Protein AF-A0A1W1CZ07-F1 (afdb_monomer)

Radius of gyration: 26.78 Å; Cα contacts (8 Å, |Δi|>4): 172; chains: 1; bounding box: 48×96×57 Å

Sequence (151 aa):
MKKNINYLRTTLILTGLLFLGCETGVDVNKSTTNHKEVKQEEAVLSGIVDKPMNQVISNSSGQKLSIKKIYSSSAQPGYYLQVGFFERYKPNSAFEKKLHNSGLKFTILDKNEDFYVLVGAYKSYNEAHSKIHMVNSRLHKKSFVVHLLRP

InterPro domains:
  IPR007730 Sporulation-like domain [PF05036] (76-132)
  IPR007730 Sporulation-like domain [PS51724] (73-148)
  IPR036680 Sporulation-like domain superfamily [SSF110997] (76-138)

Secondary structure (DSSP, 8-state):
---------------------------------------------------------B-TT--B--PEEEE-SSS--EEEEEEEEESSSPPPHHHHHHHHHTT--EEEEEETTEEEEEEEEESSHHHHHHTHHHHHHHHTS--EEEEEE--

Structure (mmCIF, N/CA/C/O backbone):
data_AF-A0A1W1CZ07-F1
#
_entry.id   AF-A0A1W1CZ07-F1
#
loop_
_atom_site.group_PDB
_atom_site.id
_atom_site.type_symbol
_atom_site.label_atom_id
_atom_site.label_alt_id
_atom_site.label_comp_id
_atom_site.label_asym_id
_atom_site.label_entity_id
_atom_site.label_seq_id
_atom_site.pdbx_PDB_ins_code
_atom_site.Cartn_x
_atom_site.Cartn_y
_atom_site.Cartn_z
_atom_site.occupancy
_atom_site.B_iso_or_equiv
_atom_site.auth_seq_id
_atom_site.auth_comp_id
_atom_site.auth_asym_id
_atom_site.auth_atom_id
_atom_site.pdbx_PDB_model_num
ATOM 1 N N . MET A 1 1 ? -18.742 -62.275 26.976 1.00 41.88 1 MET A N 1
ATOM 2 C CA . MET A 1 1 ? -17.780 -61.680 27.940 1.00 41.88 1 MET A CA 1
ATOM 3 C C . MET A 1 1 ? -18.177 -60.221 28.156 1.00 41.88 1 MET A C 1
ATOM 5 O O . MET A 1 1 ? -18.250 -59.491 27.186 1.00 41.88 1 MET A O 1
ATOM 9 N N . LYS A 1 2 ? -18.854 -59.905 29.269 1.00 38.81 2 LYS A N 1
ATOM 10 C CA . LYS A 1 2 ? -18.338 -59.201 30.471 1.00 38.81 2 LYS A CA 1
ATOM 11 C C . LYS A 1 2 ? -17.851 -57.750 30.232 1.00 38.81 2 LYS A C 1
ATOM 13 O O . LYS A 1 2 ? -16.706 -57.539 29.871 1.00 38.81 2 LYS A O 1
ATOM 18 N N . LYS A 1 3 ? -18.781 -56.816 30.505 1.00 46.44 3 LYS A N 1
ATOM 19 C CA . LYS A 1 3 ? -18.701 -55.529 31.244 1.00 46.44 3 LYS A CA 1
ATOM 20 C C . LYS A 1 3 ? -17.386 -54.724 31.225 1.00 46.44 3 LYS A C 1
ATOM 22 O O . LYS A 1 3 ? -16.384 -55.199 31.739 1.00 46.44 3 LYS A O 1
ATOM 27 N N . ASN A 1 4 ? -17.494 -53.423 30.928 1.00 48.56 4 ASN A N 1
ATOM 28 C CA . ASN A 1 4 ? -17.363 -52.404 31.983 1.00 48.56 4 ASN A CA 1
ATOM 29 C C . ASN A 1 4 ? -17.939 -51.040 31.567 1.00 48.56 4 ASN A C 1
ATOM 31 O O . ASN A 1 4 ? -17.473 -50.399 30.633 1.00 48.56 4 ASN A O 1
ATOM 35 N N . ILE A 1 5 ? -18.956 -50.620 32.316 1.00 57.31 5 ILE A N 1
ATOM 36 C CA . ILE A 1 5 ? -19.438 -49.246 32.445 1.00 57.31 5 ILE A CA 1
ATOM 37 C C . ILE A 1 5 ? -18.852 -48.742 33.767 1.00 57.31 5 ILE A C 1
ATOM 39 O O . ILE A 1 5 ? -18.985 -49.452 34.756 1.00 57.31 5 ILE A O 1
ATOM 43 N N . ASN A 1 6 ? -18.273 -47.540 33.785 1.00 49.69 6 ASN A N 1
ATOM 44 C CA . ASN A 1 6 ? -18.097 -46.663 34.956 1.00 49.69 6 ASN A CA 1
ATOM 45 C C . ASN A 1 6 ? -18.067 -45.232 34.376 1.00 49.69 6 ASN A C 1
ATOM 47 O O . ASN A 1 6 ? -17.191 -44.935 33.572 1.00 49.69 6 ASN A O 1
ATOM 51 N N . TYR A 1 7 ? -19.101 -44.388 34.483 1.00 43.59 7 TYR A N 1
ATOM 52 C CA . TYR A 1 7 ? -19.552 -43.629 35.663 1.00 43.59 7 TYR A CA 1
ATOM 53 C C . TYR A 1 7 ? -18.416 -43.128 36.553 1.00 43.59 7 TYR A C 1
ATOM 55 O O . TYR A 1 7 ? -17.873 -43.907 37.322 1.00 43.59 7 TYR A O 1
ATOM 63 N N . LEU A 1 8 ? -18.136 -41.824 36.487 1.00 41.28 8 LEU A N 1
ATOM 64 C CA . LEU A 1 8 ? -18.011 -40.881 37.616 1.00 41.28 8 LEU A CA 1
ATOM 65 C C . LEU A 1 8 ? -17.386 -39.596 37.054 1.00 41.28 8 LEU A C 1
ATOM 67 O O . LEU A 1 8 ? -16.271 -39.610 36.559 1.00 41.28 8 LEU A O 1
ATOM 71 N N . ARG A 1 9 ? -18.180 -38.541 36.879 1.00 38.28 9 ARG A N 1
ATOM 72 C CA . ARG A 1 9 ? -18.470 -37.502 37.882 1.00 38.28 9 ARG A CA 1
ATOM 73 C C . ARG A 1 9 ? -17.373 -36.430 37.949 1.00 38.28 9 ARG A C 1
ATOM 75 O O . ARG A 1 9 ? -16.203 -36.725 38.145 1.00 38.28 9 ARG A O 1
ATOM 82 N N . THR A 1 10 ? -17.881 -35.196 37.983 1.00 43.97 10 THR A N 1
ATOM 83 C CA . THR A 1 10 ? -17.371 -34.039 38.740 1.00 43.97 10 THR A CA 1
ATOM 84 C C . THR A 1 10 ? -16.082 -33.400 38.233 1.00 43.97 10 THR A C 1
ATOM 86 O O . THR A 1 10 ? -15.005 -33.975 38.269 1.00 43.97 10 THR A O 1
ATOM 89 N N . THR A 1 11 ? -16.203 -32.165 37.740 1.00 49.38 11 THR A N 1
ATOM 90 C CA . THR A 1 11 ? -15.771 -30.899 38.394 1.00 49.38 11 THR A CA 1
ATOM 91 C C . THR A 1 11 ? -14.575 -30.353 37.608 1.00 49.38 11 THR A C 1
ATOM 93 O O . THR A 1 11 ? -13.749 -31.128 37.163 1.00 49.38 11 THR A O 1
ATOM 96 N N . LEU A 1 12 ? -14.424 -29.068 37.308 1.00 49.88 12 LEU A N 1
ATOM 97 C CA . LEU A 1 12 ? -14.759 -27.895 38.095 1.00 49.88 12 LEU A CA 1
ATOM 98 C C . LEU A 1 12 ? -14.780 -26.682 37.142 1.00 49.88 12 LEU A C 1
ATOM 100 O O . LEU A 1 12 ? -13.827 -26.453 36.399 1.00 49.88 12 LEU A O 1
ATOM 104 N N . ILE A 1 13 ? -15.857 -25.903 37.178 1.00 52.78 13 ILE A N 1
ATOM 105 C CA . ILE A 1 13 ? -15.872 -24.514 36.713 1.00 52.78 13 ILE A CA 1
ATOM 106 C C . ILE A 1 13 ? -14.991 -23.740 37.700 1.00 52.78 13 ILE A C 1
ATOM 108 O O . ILE A 1 13 ? -15.330 -23.686 38.880 1.00 52.78 13 ILE A O 1
ATOM 112 N N . LEU A 1 14 ? -13.873 -23.170 37.246 1.00 48.88 14 LEU A N 1
ATOM 113 C CA . LEU A 1 14 ? -13.037 -22.292 38.068 1.00 48.88 14 LEU A CA 1
ATOM 114 C C . LEU A 1 14 ? -12.897 -20.921 37.399 1.00 48.88 14 LEU A C 1
ATOM 116 O O . LEU A 1 14 ? -12.064 -20.693 36.529 1.00 48.88 14 LEU A O 1
ATOM 120 N N . THR A 1 15 ? -13.835 -20.060 37.792 1.00 50.56 15 THR A N 1
ATOM 121 C CA . THR A 1 15 ? -13.671 -18.649 38.181 1.00 50.56 15 THR A CA 1
ATOM 122 C C . THR A 1 15 ? -12.346 -17.952 37.872 1.00 50.56 15 THR A C 1
ATOM 124 O O . THR A 1 15 ? -11.282 -18.392 38.299 1.00 50.56 15 THR A O 1
ATOM 127 N N . GLY A 1 16 ? -12.454 -16.745 37.311 1.00 50.88 16 GLY A N 1
ATOM 128 C CA . GLY A 1 16 ? -11.360 -15.777 37.294 1.00 50.88 16 GLY A CA 1
ATOM 129 C C . GLY A 1 16 ? -11.747 -14.434 36.684 1.00 50.88 16 GLY A C 1
ATOM 130 O O . GLY A 1 16 ? -11.142 -14.014 35.705 1.00 50.88 16 GLY A O 1
ATOM 131 N N . LEU A 1 17 ? -12.773 -13.780 37.244 1.00 48.91 17 LEU A N 1
ATOM 132 C CA . LEU A 1 17 ? -13.038 -12.351 37.051 1.00 48.91 17 LEU A CA 1
ATOM 133 C C . LEU A 1 17 ? -11.786 -11.554 37.444 1.00 48.91 17 LEU A C 1
ATOM 135 O O . LEU A 1 17 ? -11.498 -11.398 38.628 1.00 48.91 17 LEU A O 1
ATOM 139 N N . LEU A 1 18 ? -11.055 -11.035 36.461 1.00 49.41 18 LEU A N 1
ATOM 140 C CA . LEU A 1 18 ? -10.038 -10.013 36.687 1.00 49.41 18 LEU A CA 1
ATOM 141 C C . LEU A 1 18 ? -10.685 -8.639 36.497 1.00 49.41 18 LEU A C 1
ATOM 143 O O . LEU A 1 18 ? -10.666 -8.067 35.411 1.00 49.41 18 LEU A O 1
ATOM 147 N N . PHE A 1 19 ? -11.274 -8.134 37.583 1.00 55.28 19 PHE A N 1
ATOM 148 C CA . PHE A 1 19 ? -11.458 -6.702 37.797 1.00 55.28 19 PHE A CA 1
ATOM 149 C C . PHE A 1 19 ? -10.198 -6.151 38.475 1.00 55.28 19 PHE A C 1
ATOM 151 O O . PHE A 1 19 ? -9.977 -6.363 39.662 1.00 55.28 19 PHE A O 1
ATOM 158 N N . LEU A 1 20 ? -9.399 -5.428 37.700 1.00 55.53 20 LEU A N 1
ATOM 159 C CA . LEU A 1 20 ? -8.481 -4.376 38.139 1.00 55.53 20 LEU A CA 1
ATOM 160 C C . LEU A 1 20 ? -8.787 -3.239 37.149 1.00 55.53 20 LEU A C 1
ATOM 162 O O . LEU A 1 20 ? -8.573 -3.398 35.954 1.00 55.53 20 LEU A O 1
ATOM 166 N N 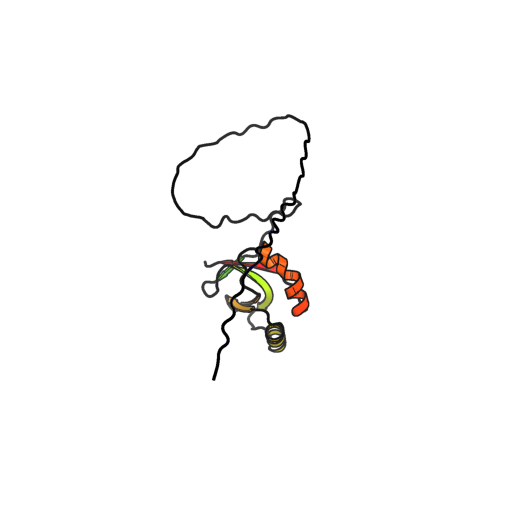. GLY A 1 21 ? -9.513 -2.181 37.502 1.00 43.12 21 GLY A N 1
ATOM 167 C CA . GLY A 1 21 ? -9.150 -1.247 38.557 1.00 43.12 21 GLY A CA 1
ATOM 168 C C . GLY A 1 21 ? -8.158 -0.229 37.989 1.00 43.12 21 GLY A C 1
ATOM 169 O O . GLY A 1 21 ? -6.982 -0.291 38.312 1.00 43.12 21 GLY A O 1
ATOM 170 N N . CYS A 1 22 ? -8.608 0.669 37.102 1.00 51.28 22 CYS A N 1
ATOM 171 C CA . CYS A 1 22 ? -7.891 1.915 36.816 1.00 51.28 22 CYS A CA 1
ATOM 172 C C . CYS A 1 22 ? -8.636 3.049 37.515 1.00 51.28 22 CYS A C 1
ATOM 174 O O . CYS A 1 22 ? -9.502 3.714 36.952 1.00 51.28 22 CYS A O 1
ATOM 176 N N . GLU A 1 23 ? -8.303 3.207 38.786 1.00 56.97 23 GLU A N 1
ATOM 177 C CA . GLU A 1 23 ? -8.495 4.425 39.548 1.00 56.97 23 GLU A CA 1
ATOM 178 C C . GLU A 1 23 ? -7.466 5.462 39.083 1.00 56.97 23 GLU A C 1
ATOM 180 O O . GLU A 1 23 ? -6.270 5.329 39.316 1.00 56.97 23 GLU A O 1
ATOM 185 N N . THR A 1 24 ? -7.919 6.510 38.403 1.00 59.56 24 THR A N 1
ATOM 186 C CA . THR A 1 24 ? -7.181 7.777 38.370 1.00 59.56 24 THR A CA 1
ATOM 187 C C . THR A 1 24 ? -8.188 8.898 38.541 1.00 59.56 24 THR A C 1
ATOM 189 O O . THR A 1 24 ? -8.706 9.453 37.572 1.00 59.56 24 THR A O 1
ATOM 192 N N . GLY A 1 25 ? -8.495 9.183 39.806 1.00 39.91 25 GLY A N 1
ATOM 193 C CA . GLY A 1 25 ? -9.027 10.474 40.205 1.00 39.91 25 GLY A CA 1
ATOM 194 C C . GLY A 1 25 ? -7.943 11.528 40.013 1.00 39.91 25 GLY A C 1
ATOM 195 O O . GLY A 1 25 ? -6.816 11.363 40.478 1.00 39.91 25 GLY A O 1
ATOM 196 N N . VAL A 1 26 ? -8.284 12.598 39.307 1.00 42.38 26 VAL A N 1
ATOM 197 C CA . VAL A 1 26 ? -7.511 13.837 39.304 1.00 42.38 26 VAL A CA 1
ATOM 198 C C . VAL A 1 26 ? -8.504 14.960 39.563 1.00 42.38 26 VAL A C 1
ATOM 200 O O . VAL A 1 26 ? -9.175 15.441 38.652 1.00 42.38 26 VAL A O 1
ATOM 203 N N . ASP A 1 27 ? -8.607 15.342 40.833 1.00 41.72 27 ASP A N 1
ATOM 204 C CA . ASP A 1 27 ? -9.080 16.661 41.233 1.00 41.72 27 ASP A CA 1
ATOM 205 C C . ASP A 1 27 ? -7.996 17.682 40.878 1.00 41.72 27 ASP A C 1
ATOM 207 O O . ASP A 1 27 ? -6.882 17.618 41.401 1.00 41.72 27 ASP A O 1
ATOM 211 N N . VAL A 1 28 ? -8.324 18.664 40.035 1.00 43.53 28 VAL A N 1
ATOM 212 C CA . VAL A 1 28 ? -7.625 19.953 40.052 1.00 43.53 28 VAL A CA 1
ATOM 213 C C . VAL A 1 28 ? -8.654 21.073 40.025 1.00 43.53 28 VAL A C 1
ATOM 215 O O . VAL A 1 28 ? -9.356 21.319 39.046 1.00 43.53 28 VAL A O 1
ATOM 218 N N . ASN A 1 29 ? -8.707 21.751 41.163 1.00 35.53 29 ASN A N 1
ATOM 219 C CA . ASN A 1 29 ? -9.392 23.003 41.406 1.00 35.53 29 ASN A CA 1
ATOM 220 C C . ASN A 1 29 ? -9.027 24.099 40.380 1.00 35.53 29 ASN A C 1
ATOM 222 O O . ASN A 1 29 ? -7.857 24.393 40.162 1.00 35.53 29 ASN A O 1
ATOM 226 N N . LYS A 1 30 ? -10.076 24.799 39.924 1.00 36.41 30 LYS A N 1
ATOM 227 C CA . LYS A 1 30 ? -10.206 26.271 39.913 1.00 36.41 30 LYS A CA 1
ATOM 228 C C . LYS A 1 30 ? -9.249 27.081 39.012 1.00 36.41 30 LYS A C 1
ATOM 230 O O . LYS A 1 30 ? -8.146 27.418 39.414 1.00 36.41 30 LYS A O 1
ATOM 235 N N . SER A 1 31 ? -9.784 27.609 37.905 1.00 31.19 31 SER A N 1
ATOM 236 C CA . SER A 1 31 ? -9.825 29.069 37.700 1.00 31.19 31 SER A CA 1
ATOM 237 C C . SER A 1 31 ? -10.829 29.476 36.615 1.00 31.19 31 SER A C 1
ATOM 239 O O . SER A 1 31 ? -10.725 29.117 35.447 1.00 31.19 31 SER A O 1
ATOM 241 N N . THR A 1 32 ? -11.797 30.272 37.051 1.00 35.16 32 THR A N 1
ATOM 242 C CA . THR A 1 32 ? -12.722 31.128 36.309 1.00 35.16 32 THR A CA 1
ATOM 243 C C . THR A 1 32 ? -11.983 32.052 35.333 1.00 35.16 32 THR A C 1
ATOM 245 O O . THR A 1 32 ? -11.067 32.731 35.781 1.00 35.16 32 THR A O 1
ATOM 248 N N . THR A 1 33 ? -12.400 32.167 34.062 1.00 33.50 33 THR A N 1
ATOM 249 C CA . THR A 1 33 ? -12.897 33.428 33.443 1.00 33.50 33 THR A CA 1
ATOM 250 C C . THR A 1 33 ? -13.356 33.225 31.986 1.00 33.50 33 THR A C 1
ATOM 252 O O . THR A 1 33 ? -12.572 32.910 31.104 1.00 33.50 33 THR A O 1
ATOM 255 N N . ASN A 1 34 ? -14.658 33.431 31.773 1.00 37.56 34 ASN A N 1
ATOM 256 C CA . ASN A 1 34 ? -15.333 34.056 30.627 1.00 37.56 34 ASN A CA 1
ATOM 257 C C . ASN A 1 34 ? -14.647 34.051 29.241 1.00 37.56 34 ASN A C 1
ATOM 259 O O . ASN A 1 34 ? -13.816 34.905 28.960 1.00 37.56 34 ASN A O 1
ATOM 263 N N . HIS A 1 35 ? -15.207 33.294 28.293 1.00 31.95 35 HIS A N 1
ATOM 264 C CA . HIS A 1 35 ? -15.870 33.951 27.164 1.00 31.95 35 HIS A CA 1
ATOM 265 C C . HIS A 1 35 ? -17.033 33.113 26.631 1.00 31.95 35 HIS A C 1
ATOM 267 O O . HIS A 1 35 ? -16.966 31.905 26.430 1.00 31.95 35 HIS A O 1
ATOM 273 N N . LYS A 1 36 ? -18.134 33.833 26.494 1.00 35.59 36 LYS A N 1
ATOM 274 C CA . LYS A 1 36 ? -19.470 33.442 26.091 1.00 35.59 36 LYS A CA 1
ATOM 275 C C . LYS A 1 36 ? -19.478 33.218 24.579 1.00 35.59 36 LYS A C 1
ATOM 277 O O . LYS A 1 36 ? -19.152 34.148 23.857 1.00 35.59 36 LYS A O 1
ATOM 282 N N . GLU A 1 37 ? -19.915 32.047 24.132 1.00 35.97 37 GLU A N 1
ATOM 283 C CA . GLU A 1 37 ? -20.910 31.944 23.060 1.00 35.97 37 GLU A CA 1
ATOM 284 C C . GLU A 1 37 ? -21.633 30.595 23.155 1.00 35.97 37 GLU A C 1
ATOM 286 O O . GLU A 1 37 ? -21.181 29.541 22.720 1.00 35.97 37 GLU A O 1
ATOM 291 N N . VAL A 1 38 ? -22.778 30.668 23.827 1.00 36.22 38 VAL A N 1
ATOM 292 C CA . VAL A 1 38 ? -23.860 29.692 23.791 1.00 36.22 38 VAL A CA 1
ATOM 293 C C . VAL A 1 38 ? -24.577 29.862 22.457 1.00 36.22 38 VAL A C 1
ATOM 295 O O . VAL A 1 38 ? -25.068 30.959 22.209 1.00 36.22 38 VAL A O 1
ATOM 298 N N . LYS A 1 39 ? -24.721 28.783 21.681 1.00 34.50 39 LYS A N 1
ATOM 299 C CA . LYS A 1 39 ? -26.009 28.373 21.093 1.00 34.50 39 LYS A CA 1
ATOM 300 C C . LYS A 1 39 ? -26.047 26.850 20.940 1.00 34.50 39 LYS A C 1
ATOM 302 O O . LYS A 1 39 ? -25.524 26.283 19.986 1.00 34.50 39 LYS A O 1
ATOM 307 N N . GLN A 1 40 ? -26.658 26.212 21.936 1.00 42.06 40 GLN A N 1
ATOM 308 C CA . GLN A 1 40 ? -27.384 24.957 21.773 1.00 42.06 40 GLN A CA 1
ATOM 309 C C . GLN A 1 40 ? -28.685 25.244 21.011 1.00 42.06 40 GLN A C 1
ATOM 311 O O . GLN A 1 40 ? -29.350 26.222 21.331 1.00 42.06 40 GLN A O 1
ATOM 316 N N . GLU A 1 41 ? -29.047 24.361 20.088 1.00 37.88 41 GLU A N 1
ATOM 317 C CA . GLU A 1 41 ? -30.424 23.976 19.729 1.00 37.88 41 GLU A CA 1
ATOM 318 C C . GLU A 1 41 ? -30.297 22.500 19.305 1.00 37.88 41 GLU A C 1
ATOM 320 O O . GLU A 1 41 ? -29.611 22.188 18.336 1.00 37.88 41 GLU A O 1
ATOM 325 N N . GLU A 1 42 ? -30.463 21.566 20.240 1.00 34.69 42 GLU A N 1
ATOM 326 C CA . GLU A 1 42 ? -31.697 20.869 20.644 1.00 34.69 42 GLU A CA 1
ATOM 327 C C . GLU A 1 42 ? -32.060 19.653 19.776 1.00 34.69 42 GLU A C 1
ATOM 329 O O . GLU A 1 42 ? -31.822 19.585 18.575 1.00 34.69 42 GLU A O 1
ATOM 334 N N . ALA A 1 43 ? -32.544 18.627 20.474 1.00 46.62 43 ALA A N 1
ATOM 335 C CA . ALA A 1 43 ? -32.597 17.240 20.051 1.00 46.62 43 ALA A CA 1
ATOM 336 C C . ALA A 1 43 ? -33.803 16.924 19.157 1.00 46.62 43 ALA A C 1
ATOM 338 O O . ALA A 1 43 ? -34.937 17.252 19.496 1.00 46.62 43 ALA A O 1
ATOM 339 N N . VAL A 1 44 ? -33.570 16.147 18.094 1.00 30.50 44 VAL A N 1
ATOM 340 C CA . VAL A 1 44 ? -34.613 15.352 17.431 1.00 30.50 44 VAL A CA 1
ATOM 341 C C . VAL A 1 44 ? -34.103 13.924 17.241 1.00 30.50 44 VAL A C 1
ATOM 343 O O . VAL A 1 44 ? -33.036 13.684 16.677 1.00 30.50 44 VAL A O 1
ATOM 346 N N . LEU A 1 45 ? -34.879 12.984 17.779 1.00 35.06 45 LEU A N 1
ATOM 347 C CA . LEU A 1 45 ? -34.716 11.540 17.679 1.00 35.06 45 LEU A CA 1
ATOM 348 C C . LEU A 1 45 ? -34.802 11.021 16.231 1.00 35.06 45 LEU A C 1
ATOM 350 O O . LEU A 1 45 ? -35.595 11.504 15.432 1.00 35.06 45 LEU A O 1
ATOM 354 N N . SER A 1 46 ? -34.123 9.888 16.018 1.00 34.56 46 SER A N 1
ATOM 355 C CA . SER A 1 46 ? -34.378 8.864 14.991 1.00 34.56 46 SER A CA 1
ATOM 356 C C . SER A 1 46 ? -33.901 9.147 13.561 1.00 34.56 46 SER A C 1
ATOM 358 O O . SER A 1 46 ? -34.536 9.845 12.778 1.00 34.56 46 SER A O 1
ATOM 360 N N . GLY A 1 47 ? -32.826 8.452 13.181 1.00 28.59 47 GLY A N 1
ATOM 361 C CA . GLY A 1 47 ? -32.426 8.259 11.792 1.00 28.59 47 GLY A CA 1
ATOM 362 C C . GLY A 1 47 ? -30.991 7.763 11.697 1.00 28.59 47 GLY A C 1
ATOM 363 O O . GLY A 1 47 ? -30.055 8.541 11.836 1.00 28.59 47 GLY A O 1
ATOM 364 N N . ILE A 1 48 ? -30.815 6.462 11.475 1.00 42.44 48 ILE A N 1
ATOM 365 C CA . ILE A 1 48 ? -29.531 5.843 11.135 1.00 42.44 48 ILE A CA 1
ATOM 366 C C . ILE A 1 48 ? -28.940 6.574 9.926 1.00 42.44 48 ILE A C 1
ATOM 368 O O . ILE A 1 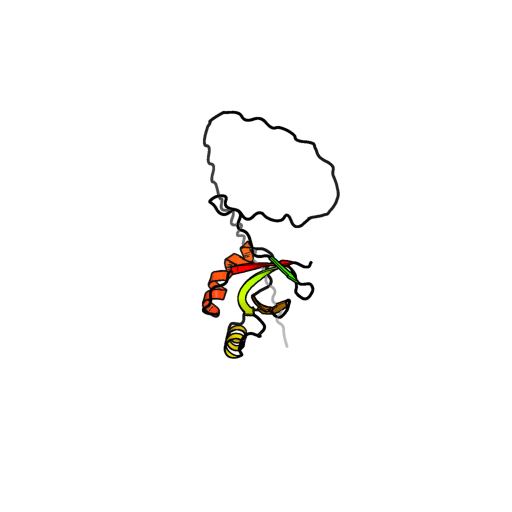48 ? -29.381 6.334 8.809 1.00 42.44 48 ILE A O 1
ATOM 372 N N . VAL A 1 49 ? -27.931 7.419 10.138 1.00 31.70 49 VAL A N 1
ATOM 373 C CA . VAL A 1 49 ? -26.882 7.702 9.151 1.00 31.70 49 VAL A CA 1
ATOM 374 C C . VAL A 1 49 ? -25.603 8.032 9.922 1.00 31.70 49 VAL A C 1
ATOM 376 O O . VAL A 1 49 ? -25.300 9.198 10.176 1.00 31.70 49 VAL A O 1
ATOM 379 N N . ASP A 1 50 ? -24.820 7.007 10.268 1.00 32.25 50 ASP A N 1
ATOM 380 C CA . ASP A 1 50 ? -23.404 7.194 10.598 1.00 32.25 50 ASP A CA 1
ATOM 381 C C . ASP A 1 50 ? -22.687 7.670 9.328 1.00 32.25 50 ASP A C 1
ATOM 383 O O . ASP A 1 50 ? -22.143 6.902 8.532 1.00 32.25 50 ASP A O 1
ATOM 387 N N . LYS A 1 51 ? -22.730 8.981 9.092 1.00 33.59 51 LYS A N 1
ATOM 388 C CA . LYS A 1 51 ? -21.842 9.647 8.145 1.00 33.59 51 LYS A CA 1
ATOM 389 C C . LYS A 1 51 ? -20.429 9.409 8.683 1.00 33.59 51 LYS A C 1
ATOM 391 O O . LYS A 1 51 ? -20.212 9.700 9.860 1.00 33.59 51 LYS A O 1
ATOM 396 N N . PRO A 1 52 ? -19.459 8.904 7.897 1.00 36.97 52 PRO A N 1
ATOM 397 C CA . PRO A 1 52 ? -18.097 8.770 8.388 1.00 36.97 52 PRO A CA 1
ATOM 398 C C . PRO A 1 52 ? -17.603 10.173 8.727 1.00 36.97 52 PRO A C 1
ATOM 400 O O . PRO A 1 52 ? -17.305 10.982 7.845 1.00 36.97 52 PRO A O 1
ATOM 403 N N . MET A 1 53 ? -17.601 10.483 10.022 1.00 37.62 53 MET A N 1
ATOM 404 C CA . MET A 1 53 ? -17.091 11.730 10.552 1.00 37.62 53 MET A CA 1
ATOM 405 C C . MET A 1 53 ? -15.650 11.807 10.065 1.00 37.62 53 MET A C 1
ATOM 407 O O . MET A 1 53 ? -14.839 10.938 10.389 1.00 37.62 53 MET A O 1
ATOM 411 N N . ASN A 1 54 ? -15.355 12.783 9.203 1.00 40.28 54 ASN A N 1
ATOM 412 C CA . ASN A 1 54 ? -13.994 13.086 8.784 1.00 40.28 54 ASN A CA 1
ATOM 413 C C . ASN A 1 54 ? -13.217 13.423 10.059 1.00 40.28 54 ASN A C 1
ATOM 415 O O . ASN A 1 54 ? -13.226 14.573 10.494 1.00 40.28 54 ASN A O 1
ATOM 419 N N . GLN A 1 55 ? -12.610 12.412 10.685 1.00 40.91 55 GLN A N 1
ATOM 420 C CA . GLN A 1 55 ? -11.810 12.579 11.885 1.00 40.91 55 GLN A CA 1
ATOM 421 C C . GLN A 1 55 ? -10.673 13.522 11.514 1.00 40.91 55 GLN A C 1
ATOM 423 O O . GLN A 1 55 ? -9.768 13.180 10.751 1.00 40.91 55 GLN A O 1
ATOM 428 N N . VAL A 1 56 ? -10.769 14.755 12.002 1.00 46.25 56 VAL A N 1
ATOM 429 C CA . VAL A 1 56 ? -9.661 15.695 11.985 1.00 46.25 56 VAL A CA 1
ATOM 430 C C . VAL A 1 56 ? -8.658 15.124 12.970 1.00 46.25 56 VAL A C 1
ATOM 432 O O . VAL A 1 56 ? -8.847 15.209 14.178 1.00 46.25 56 VAL A O 1
ATOM 435 N N . ILE A 1 57 ? -7.633 14.460 12.446 1.00 55.31 57 ILE A N 1
ATOM 436 C CA . ILE A 1 57 ? -6.580 13.890 13.277 1.00 55.31 57 ILE A CA 1
ATOM 437 C C . ILE A 1 57 ? -5.657 15.042 13.649 1.00 55.31 57 ILE A C 1
ATOM 439 O O . ILE A 1 57 ? -4.895 15.533 12.818 1.00 55.31 57 ILE A O 1
ATOM 443 N N . SER A 1 58 ? -5.784 15.537 14.871 1.00 47.47 58 SER A N 1
ATOM 444 C CA . SER A 1 58 ? -4.835 16.471 15.462 1.00 47.47 58 SER A CA 1
ATOM 445 C C . SER A 1 58 ? -3.691 15.682 16.099 1.00 47.47 58 SER A C 1
ATOM 447 O O . SER A 1 58 ? -3.909 14.655 16.741 1.00 47.47 58 SER A O 1
ATOM 449 N N . ASN A 1 59 ? -2.450 16.133 15.909 1.00 54.72 59 ASN A N 1
ATOM 450 C CA . ASN A 1 59 ? -1.347 15.657 16.745 1.00 54.72 59 ASN A CA 1
ATOM 451 C C . ASN A 1 59 ? -1.468 16.250 18.166 1.00 54.72 59 ASN A C 1
ATOM 453 O O . ASN A 1 59 ? -2.278 17.147 18.407 1.00 54.72 59 ASN A O 1
ATOM 457 N N . SER A 1 60 ? -0.638 15.794 19.109 1.00 55.28 60 SER A N 1
ATOM 458 C CA . SER A 1 60 ? -0.584 16.333 20.484 1.00 55.28 60 SER A CA 1
ATOM 459 C C . SER A 1 60 ? -0.272 17.838 20.560 1.00 55.28 60 SER A C 1
ATOM 461 O O . SER A 1 60 ? -0.469 18.448 21.602 1.00 55.28 60 SER A O 1
ATOM 463 N N . SER A 1 61 ? 0.175 18.442 19.453 1.00 61.59 61 SER A N 1
ATOM 464 C CA . SER A 1 61 ? 0.439 19.875 19.289 1.00 61.59 61 SER A CA 1
ATOM 465 C C . SER A 1 61 ? -0.732 20.640 18.641 1.00 61.59 61 SER A C 1
ATOM 467 O O . SER A 1 61 ? -0.578 21.812 18.303 1.00 61.59 61 SER A O 1
ATOM 469 N N . GLY A 1 62 ? -1.886 20.003 18.410 1.00 56.31 62 GLY A N 1
ATOM 470 C CA . GLY A 1 62 ? -3.060 20.641 17.803 1.00 56.31 62 GLY 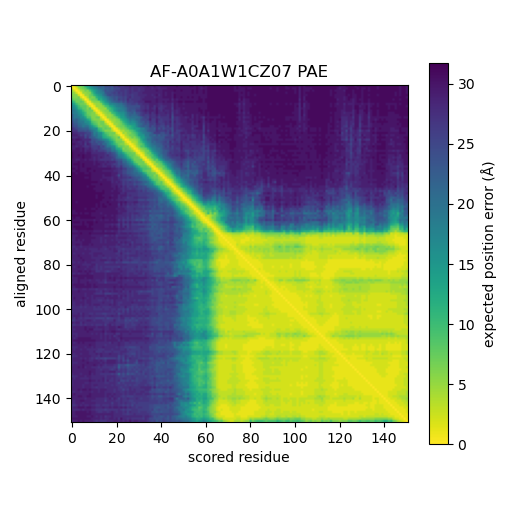A CA 1
ATOM 471 C C . GLY A 1 62 ? -2.955 20.897 16.293 1.00 56.31 62 GLY A C 1
ATOM 472 O O . GLY A 1 62 ? -3.870 21.476 15.709 1.00 56.31 62 GLY A O 1
ATOM 473 N N . GLN A 1 63 ? -1.887 20.451 15.622 1.00 49.44 63 GLN A N 1
ATOM 474 C CA . GLN A 1 63 ? -1.779 20.559 14.168 1.00 49.44 63 GLN A CA 1
ATOM 475 C C . GLN A 1 63 ? -2.623 19.483 13.488 1.00 49.44 63 GLN A C 1
ATOM 477 O O . GLN A 1 63 ? -2.525 18.292 13.796 1.00 49.44 63 GLN A O 1
ATOM 482 N N . LYS A 1 64 ? -3.428 19.917 12.516 1.00 57.03 64 LYS A N 1
ATOM 483 C CA . LYS A 1 64 ? -4.220 19.050 11.644 1.00 57.03 64 LYS A CA 1
ATOM 484 C C . LYS A 1 64 ? -3.284 18.215 10.770 1.00 57.03 64 LYS A C 1
ATOM 486 O O . LYS A 1 64 ? -2.643 18.746 9.868 1.00 57.03 64 LYS A O 1
ATOM 491 N N . LEU A 1 65 ? -3.238 16.906 11.004 1.00 63.00 65 LEU A N 1
ATOM 492 C CA . LEU A 1 65 ? -2.550 15.966 10.127 1.00 63.00 65 LEU A CA 1
ATOM 493 C C . LEU A 1 65 ? -3.335 15.877 8.813 1.00 63.00 65 LEU A C 1
ATOM 495 O O . LEU A 1 65 ? -4.429 15.310 8.744 1.00 63.00 65 LEU A O 1
ATOM 499 N N . SER A 1 66 ? -2.797 16.482 7.756 1.00 71.69 66 SER A N 1
ATOM 500 C CA . SER A 1 66 ? -3.351 16.375 6.410 1.00 71.69 66 SER A CA 1
ATOM 501 C C . SER A 1 66 ? -2.950 15.030 5.803 1.00 71.69 66 SER A C 1
ATOM 503 O O . SER A 1 66 ? -1.874 14.850 5.240 1.00 71.69 66 SER A O 1
ATOM 505 N N . ILE A 1 67 ? -3.833 14.041 5.924 1.00 85.56 67 ILE A N 1
ATOM 506 C CA . ILE A 1 67 ? -3.638 12.750 5.257 1.00 85.56 67 ILE A CA 1
ATOM 507 C C . ILE A 1 67 ? -3.807 12.952 3.752 1.00 85.56 67 ILE A C 1
ATOM 509 O O . ILE A 1 67 ? -4.823 13.494 3.301 1.00 85.56 67 ILE A O 1
ATOM 513 N N . LYS A 1 68 ? -2.840 12.470 2.965 1.00 90.06 68 LYS A N 1
ATOM 514 C CA . LYS A 1 68 ? -2.941 12.478 1.503 1.00 90.06 68 LYS A CA 1
ATOM 515 C C . LYS A 1 68 ? -4.134 11.624 1.070 1.00 90.06 68 LYS A C 1
ATOM 517 O O . LYS A 1 68 ? -4.221 10.442 1.406 1.00 90.06 68 LYS A O 1
ATOM 522 N N . LYS A 1 69 ? -5.045 12.233 0.312 1.00 93.81 69 LYS A N 1
ATOM 523 C CA . LYS A 1 69 ? -6.207 11.562 -0.275 1.00 93.81 69 LYS A CA 1
ATOM 524 C C . LYS A 1 69 ? -5.887 11.116 -1.696 1.00 93.81 69 LYS A C 1
ATOM 526 O O . LYS A 1 69 ? -5.307 11.878 -2.469 1.00 93.81 69 LYS A O 1
ATOM 531 N N . ILE A 1 70 ? -6.283 9.900 -2.042 1.00 92.62 70 ILE A N 1
ATOM 532 C CA . ILE A 1 70 ? -6.212 9.369 -3.401 1.00 92.62 70 ILE A CA 1
ATOM 533 C C . ILE A 1 70 ? -7.642 9.029 -3.805 1.00 92.62 70 ILE A C 1
ATOM 535 O O . ILE A 1 70 ? -8.311 8.278 -3.106 1.00 92.62 70 ILE A O 1
ATOM 539 N N . TYR A 1 71 ? -8.117 9.588 -4.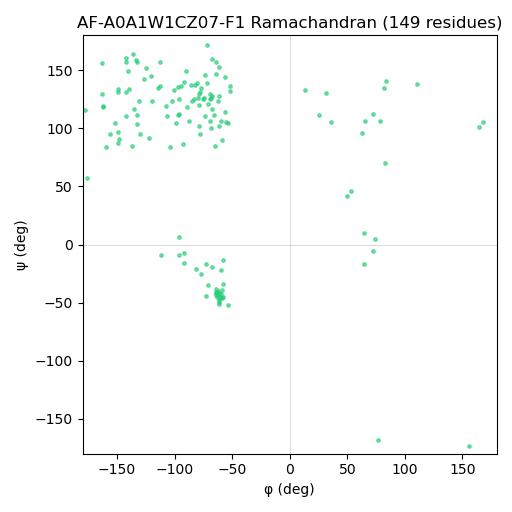912 1.00 93.81 71 TYR A N 1
ATOM 540 C CA . TYR A 1 71 ? -9.436 9.268 -5.454 1.00 93.81 71 TYR A CA 1
ATOM 541 C C . TYR A 1 71 ? -9.284 8.212 -6.542 1.00 93.81 71 TYR A C 1
ATOM 543 O O . TYR A 1 71 ? -8.494 8.407 -7.469 1.00 93.81 71 TYR A O 1
ATOM 551 N N . SER A 1 72 ? -10.001 7.101 -6.408 1.00 91.62 72 SER A N 1
ATOM 552 C CA . SER A 1 72 ? -10.035 6.027 -7.398 1.00 91.62 72 SER A CA 1
ATOM 553 C C . SER A 1 72 ? -11.392 5.330 -7.386 1.00 91.62 72 SER A C 1
ATOM 555 O O . SER A 1 72 ? -11.919 4.989 -6.328 1.00 91.62 72 SER A O 1
ATOM 557 N N . SER A 1 73 ? -11.955 5.099 -8.570 1.00 90.12 73 SER A N 1
ATOM 558 C CA . SER A 1 73 ? -13.169 4.298 -8.751 1.00 90.12 73 SER A CA 1
ATOM 559 C C . SER A 1 73 ? -12.887 2.790 -8.767 1.00 90.12 73 SER A C 1
ATOM 561 O O . SER A 1 73 ? -13.793 2.006 -8.492 1.00 90.12 73 SER A O 1
ATOM 563 N N . SER A 1 74 ? -11.646 2.381 -9.056 1.00 88.06 74 SER A N 1
ATOM 564 C CA . SER A 1 74 ? -11.261 0.983 -9.289 1.00 88.06 74 SER A CA 1
ATOM 565 C C . SER A 1 74 ? -10.782 0.241 -8.040 1.00 88.06 74 SER A C 1
ATOM 567 O O . SER A 1 74 ? -10.729 -0.986 -8.042 1.00 88.06 74 SER A O 1
ATOM 569 N N . ALA A 1 75 ? -10.439 0.957 -6.968 1.00 88.25 75 ALA A N 1
ATOM 570 C CA . ALA A 1 75 ? -9.890 0.365 -5.753 1.00 88.25 75 ALA A CA 1
ATOM 571 C C . ALA A 1 75 ? -10.843 0.485 -4.554 1.00 88.25 75 ALA A C 1
ATOM 573 O O . ALA A 1 75 ? -11.728 1.341 -4.502 1.00 88.25 75 ALA A O 1
ATOM 574 N N . GLN A 1 76 ? -10.668 -0.405 -3.574 1.00 92.00 76 GLN A N 1
ATOM 575 C CA . GLN A 1 76 ? -11.486 -0.420 -2.364 1.00 92.00 76 GLN A CA 1
ATOM 576 C C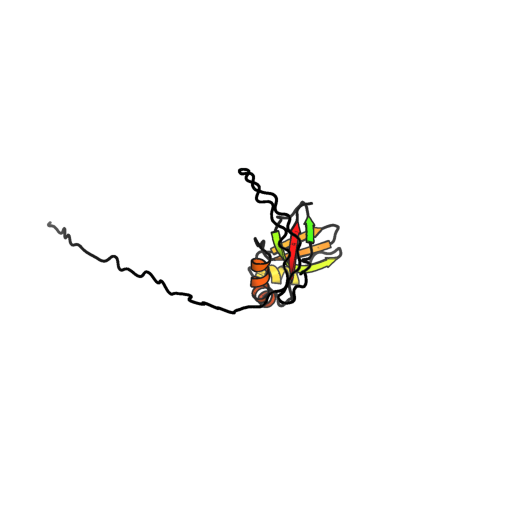 . GLN A 1 76 ? -11.181 0.818 -1.499 1.00 92.00 76 GLN A C 1
ATOM 578 O O . GLN A 1 76 ? -10.020 1.028 -1.145 1.00 92.00 76 GLN A O 1
ATOM 583 N N . PRO A 1 77 ? -12.179 1.631 -1.111 1.00 93.94 77 PRO A N 1
ATOM 584 C CA . PRO A 1 77 ? -11.938 2.770 -0.232 1.00 93.94 77 PRO A CA 1
ATOM 585 C C . PRO A 1 77 ? -11.451 2.309 1.149 1.00 93.94 77 PRO A C 1
ATOM 587 O O . PRO A 1 77 ? -11.853 1.253 1.639 1.00 93.94 77 PRO A O 1
ATOM 590 N N . GLY A 1 78 ? -10.583 3.099 1.777 1.00 94.81 78 GLY A N 1
ATOM 591 C CA . GLY A 1 78 ? -9.997 2.776 3.078 1.00 94.81 78 GLY A CA 1
ATOM 592 C C . GLY A 1 78 ? -8.659 3.464 3.323 1.00 94.81 78 GLY A C 1
ATOM 593 O O . GLY A 1 78 ? -8.210 4.297 2.533 1.00 94.81 78 GLY A O 1
ATOM 594 N N . TYR A 1 79 ? -8.003 3.106 4.425 1.00 96.56 79 TYR A N 1
ATOM 595 C CA . TYR A 1 79 ? -6.674 3.611 4.761 1.00 96.56 79 TYR A CA 1
ATOM 596 C C . TYR A 1 79 ? -5.603 2.620 4.322 1.00 96.56 79 TYR A C 1
ATOM 598 O O . TYR A 1 79 ? -5.713 1.420 4.554 1.00 96.56 79 TYR A O 1
ATOM 606 N N . TYR A 1 80 ? -4.541 3.125 3.710 1.00 97.56 80 TYR A N 1
ATOM 607 C CA . TYR A 1 80 ? -3.465 2.311 3.153 1.00 97.56 80 TYR A CA 1
ATOM 608 C C . TYR A 1 80 ? -2.114 2.865 3.575 1.00 97.56 80 TYR A C 1
ATOM 610 O O . TYR A 1 80 ? -1.986 4.052 3.871 1.00 97.56 80 TYR A O 1
ATOM 618 N N . LEU A 1 81 ? -1.091 2.014 3.553 1.00 97.44 81 LEU A N 1
ATOM 619 C CA . LEU A 1 81 ? 0.297 2.453 3.642 1.00 97.44 81 LEU A CA 1
ATOM 620 C C . LEU A 1 81 ? 0.886 2.555 2.240 1.00 97.44 81 LEU A C 1
ATOM 622 O O . LEU A 1 81 ? 1.072 1.538 1.573 1.00 97.44 81 LEU A O 1
ATOM 626 N N . GLN A 1 82 ? 1.182 3.774 1.791 1.00 96.19 82 GLN A N 1
ATOM 627 C CA . GLN A 1 82 ? 1.868 3.982 0.521 1.00 96.19 82 GLN A CA 1
ATOM 628 C C . GLN A 1 82 ? 3.368 3.728 0.713 1.00 96.19 82 GLN A C 1
ATOM 630 O O . GLN A 1 82 ? 4.018 4.392 1.520 1.00 96.19 82 GLN A O 1
ATOM 635 N N . VAL A 1 83 ? 3.912 2.763 -0.032 1.00 94.50 83 VAL A N 1
ATOM 636 C CA . VAL A 1 83 ? 5.326 2.329 0.041 1.00 94.50 83 VAL A CA 1
ATOM 637 C C . VAL A 1 83 ? 6.123 2.683 -1.217 1.00 94.50 83 VAL A C 1
ATOM 639 O O . VAL A 1 83 ? 7.344 2.521 -1.253 1.00 94.50 83 VAL A O 1
ATOM 642 N N . GLY A 1 84 ? 5.435 3.149 -2.260 1.00 91.44 84 GLY A N 1
ATOM 643 C CA . GLY A 1 84 ? 6.032 3.534 -3.530 1.00 91.44 84 GLY A CA 1
ATOM 644 C C . GLY A 1 84 ? 5.096 4.393 -4.374 1.00 91.44 84 GLY A C 1
ATOM 645 O O . GLY A 1 84 ? 3.874 4.365 -4.207 1.00 91.44 84 GLY A O 1
ATOM 646 N N . PHE A 1 85 ? 5.704 5.169 -5.260 1.00 93.75 85 PHE A N 1
ATOM 647 C CA . PHE A 1 85 ? 5.066 5.958 -6.304 1.00 93.75 85 PHE A CA 1
ATOM 648 C C . PHE A 1 85 ? 5.964 5.875 -7.531 1.00 93.75 85 PHE A C 1
ATOM 650 O O . PHE A 1 85 ? 7.179 6.036 -7.399 1.00 93.75 85 PHE A O 1
ATOM 657 N N . PHE A 1 86 ? 5.380 5.570 -8.680 1.00 90.94 86 PHE A N 1
ATOM 658 C CA . PHE A 1 86 ? 6.101 5.411 -9.930 1.00 90.94 86 PHE A CA 1
ATOM 659 C C . PHE A 1 86 ? 5.316 6.143 -11.014 1.00 90.94 86 PHE A C 1
ATOM 661 O O . PHE A 1 86 ? 4.163 5.808 -11.275 1.00 90.94 86 PHE A O 1
ATOM 668 N N . GLU A 1 87 ? 5.926 7.168 -11.596 1.00 91.06 87 GLU A N 1
ATOM 669 C CA . GLU A 1 87 ? 5.299 7.980 -12.638 1.00 91.06 87 GLU A CA 1
ATOM 670 C C . GLU A 1 87 ? 5.382 7.239 -13.964 1.00 91.06 87 GLU A C 1
ATOM 672 O O . GLU A 1 87 ? 6.478 6.864 -14.369 1.00 91.06 87 GLU A O 1
ATOM 677 N N . ARG A 1 88 ? 4.261 7.037 -14.664 1.00 85.06 88 ARG A N 1
ATOM 678 C CA . ARG A 1 88 ? 4.193 6.461 -16.028 1.00 85.06 88 ARG A CA 1
ATOM 679 C C . ARG A 1 88 ? 4.655 5.011 -16.198 1.00 85.06 88 ARG A C 1
ATOM 681 O O . ARG A 1 88 ? 4.350 4.391 -17.213 1.00 85.06 88 ARG A O 1
ATOM 688 N N . TYR A 1 89 ? 5.396 4.448 -15.249 1.00 91.50 89 TYR A N 1
ATOM 689 C CA . TYR A 1 89 ? 5.912 3.084 -15.310 1.00 91.50 89 TYR A CA 1
ATOM 690 C C . TYR A 1 89 ? 5.542 2.283 -14.068 1.00 91.50 89 TYR A C 1
ATOM 692 O O . TYR A 1 89 ? 5.567 2.775 -12.943 1.00 91.50 89 TYR A O 1
ATOM 700 N N . LYS A 1 90 ? 5.237 0.999 -14.271 1.00 91.38 90 LYS A N 1
ATOM 701 C CA . LYS A 1 90 ? 5.005 0.060 -13.172 1.00 91.38 90 LYS A CA 1
ATOM 702 C C . LYS A 1 90 ? 6.273 -0.127 -12.329 1.00 91.38 90 LYS A C 1
ATOM 704 O O . LYS A 1 90 ? 7.386 0.081 -12.826 1.00 91.38 90 LYS A O 1
ATOM 709 N N . PRO A 1 91 ? 6.136 -0.553 -11.062 1.00 91.06 91 PRO A N 1
ATOM 710 C CA . PRO A 1 91 ? 7.290 -0.926 -10.264 1.00 91.06 91 PRO A CA 1
ATOM 711 C C . PRO A 1 91 ? 8.108 -2.022 -10.955 1.00 91.06 91 PRO A C 1
ATOM 713 O O . PRO A 1 91 ? 7.564 -2.912 -11.599 1.00 91.06 91 PRO A O 1
ATOM 716 N N . ASN A 1 92 ? 9.432 -1.972 -10.820 1.00 92.31 92 ASN A N 1
ATOM 717 C CA . ASN A 1 92 ? 10.276 -2.999 -11.424 1.00 92.31 92 ASN A CA 1
ATOM 718 C C . ASN A 1 92 ? 10.087 -4.372 -10.748 1.00 92.31 92 ASN A C 1
ATOM 720 O O . ASN A 1 92 ? 9.681 -4.475 -9.586 1.00 92.31 92 ASN A O 1
ATOM 724 N N . SER A 1 93 ? 10.461 -5.435 -11.460 1.00 92.94 93 SER A N 1
ATOM 725 C CA . SER A 1 93 ? 10.308 -6.823 -10.999 1.00 92.94 93 SER A CA 1
ATOM 726 C C . SER A 1 93 ? 11.014 -7.106 -9.668 1.00 92.94 93 SER A C 1
ATOM 728 O O . SER A 1 93 ? 10.515 -7.870 -8.842 1.00 92.94 93 SER A O 1
ATOM 730 N N . ALA A 1 94 ? 12.157 -6.464 -9.412 1.00 91.06 94 ALA A N 1
ATOM 731 C CA . ALA A 1 94 ? 12.874 -6.594 -8.148 1.00 91.06 94 ALA A CA 1
ATOM 732 C C . ALA A 1 94 ? 12.057 -6.047 -6.965 1.00 91.06 94 ALA A C 1
ATOM 734 O O . ALA A 1 94 ? 12.082 -6.621 -5.874 1.00 91.06 94 ALA A O 1
ATOM 735 N N . PHE A 1 95 ? 11.328 -4.949 -7.167 1.00 90.94 95 PHE A N 1
ATOM 736 C CA . PHE A 1 95 ? 10.456 -4.377 -6.153 1.00 90.94 95 PHE A CA 1
ATOM 737 C C . PHE A 1 95 ? 9.194 -5.214 -5.942 1.00 90.94 95 PHE A C 1
ATOM 739 O O . PHE A 1 95 ? 8.854 -5.508 -4.796 1.00 90.94 95 PHE A O 1
ATOM 746 N N . GLU A 1 96 ? 8.549 -5.669 -7.016 1.00 92.69 96 GLU A N 1
ATOM 747 C CA . GLU A 1 96 ? 7.389 -6.563 -6.918 1.00 92.69 96 GLU A CA 1
ATOM 748 C C . GLU A 1 96 ? 7.741 -7.867 -6.197 1.00 92.69 96 GLU A C 1
ATOM 750 O O . GLU A 1 96 ? 7.037 -8.282 -5.277 1.00 92.69 96 GLU A O 1
ATOM 755 N N . LYS A 1 97 ? 8.899 -8.464 -6.506 1.00 94.00 97 LYS A N 1
ATOM 756 C CA . LYS A 1 97 ? 9.394 -9.653 -5.801 1.00 94.00 97 LYS A CA 1
ATOM 757 C C . LYS A 1 97 ? 9.564 -9.404 -4.301 1.00 94.00 97 LYS A C 1
ATOM 759 O O . LYS A 1 97 ? 9.215 -10.266 -3.499 1.00 94.00 97 LYS A O 1
ATOM 764 N N . LYS A 1 98 ? 10.050 -8.224 -3.894 1.00 93.44 98 LYS A N 1
ATOM 765 C CA . LYS A 1 98 ? 10.130 -7.846 -2.470 1.00 93.44 98 LYS A CA 1
ATOM 766 C C . LYS A 1 98 ? 8.746 -7.733 -1.827 1.00 93.44 98 LYS A C 1
ATOM 768 O O . LYS A 1 98 ? 8.577 -8.205 -0.706 1.00 93.44 98 LYS A O 1
ATOM 773 N N . LEU A 1 99 ? 7.763 -7.153 -2.522 1.00 94.31 99 LEU A N 1
ATOM 774 C CA . LEU A 1 99 ? 6.382 -7.083 -2.031 1.00 94.31 99 LEU A CA 1
ATOM 775 C C . LEU A 1 99 ? 5.797 -8.482 -1.826 1.00 94.31 99 LEU A C 1
ATOM 777 O O . LEU A 1 99 ? 5.317 -8.776 -0.734 1.00 94.31 99 LEU A O 1
ATOM 781 N N . HIS A 1 100 ? 5.913 -9.366 -2.818 1.00 95.75 100 HIS A N 1
ATOM 782 C CA . HIS A 1 100 ? 5.436 -10.745 -2.715 1.00 95.75 100 HIS A CA 1
ATOM 783 C C . HIS A 1 100 ? 6.125 -11.515 -1.580 1.00 95.75 100 HIS A C 1
ATOM 785 O O . HIS A 1 100 ? 5.450 -12.124 -0.750 1.00 95.75 100 HIS A O 1
ATOM 791 N N . ASN A 1 101 ? 7.452 -11.412 -1.471 1.00 96.19 101 ASN A N 1
ATOM 792 C CA . ASN A 1 101 ? 8.224 -12.101 -0.435 1.00 96.19 101 ASN A CA 1
ATOM 793 C C . ASN A 1 101 ? 7.954 -11.571 0.985 1.00 96.19 101 ASN A C 1
ATOM 795 O O . ASN A 1 101 ? 8.238 -12.262 1.959 1.00 96.19 101 ASN A O 1
ATOM 799 N N . SER A 1 102 ? 7.404 -10.361 1.129 1.00 95.19 102 SER A N 1
ATOM 800 C CA . SER A 1 102 ? 7.079 -9.784 2.441 1.00 95.19 102 SER A CA 1
ATOM 801 C C . SER A 1 102 ? 5.868 -10.439 3.125 1.00 95.19 102 SER A C 1
ATOM 803 O O . SER A 1 102 ? 5.639 -10.224 4.324 1.00 95.19 102 SER A O 1
ATOM 805 N N . GLY A 1 103 ? 5.050 -11.178 2.362 1.00 95.75 103 GLY A N 1
ATOM 806 C CA . GLY A 1 103 ? 3.771 -11.732 2.816 1.00 95.75 103 GLY A CA 1
ATOM 807 C C . GLY A 1 103 ? 2.717 -10.672 3.165 1.00 95.75 103 GLY A C 1
ATOM 808 O O . GLY A 1 103 ? 1.697 -10.991 3.774 1.00 95.75 103 GLY A O 1
ATOM 809 N N . LEU A 1 104 ? 2.961 -9.401 2.838 1.00 95.81 104 LEU A N 1
ATOM 810 C CA . LEU A 1 104 ? 2.009 -8.318 3.048 1.00 95.81 104 LEU A CA 1
ATOM 811 C C . LEU A 1 104 ? 0.974 -8.319 1.923 1.00 95.81 104 LEU A C 1
ATOM 813 O O . LEU A 1 104 ? 1.314 -8.472 0.753 1.00 95.81 104 LEU A O 1
ATOM 817 N N . LYS A 1 105 ? -0.296 -8.087 2.264 1.00 96.06 105 LYS A N 1
ATOM 818 C CA . LYS A 1 105 ? -1.321 -7.804 1.254 1.00 96.06 105 LYS A CA 1
ATOM 819 C C . LYS A 1 105 ? -1.043 -6.429 0.658 1.00 96.06 105 LYS A C 1
ATOM 821 O O . LYS A 1 105 ? -0.943 -5.458 1.409 1.00 96.06 105 LYS A O 1
ATOM 826 N N . PHE A 1 106 ? -0.924 -6.344 -0.659 1.00 95.81 106 PHE A N 1
ATOM 827 C CA . PHE A 1 106 ? -0.660 -5.090 -1.354 1.00 95.81 106 PHE A CA 1
ATOM 828 C C . PHE A 1 106 ? -1.531 -4.947 -2.602 1.00 95.81 106 PHE A C 1
ATOM 830 O O . PHE A 1 106 ? -2.139 -5.902 -3.080 1.00 95.81 106 PHE A O 1
ATOM 837 N N . THR A 1 107 ? -1.607 -3.728 -3.117 1.00 95.25 107 THR A N 1
ATOM 838 C CA . THR A 1 107 ? -2.286 -3.366 -4.358 1.00 95.25 107 THR A CA 1
ATOM 839 C C . THR A 1 107 ? -1.423 -2.348 -5.090 1.00 95.25 107 THR A C 1
ATOM 841 O O . THR A 1 107 ? -0.926 -1.399 -4.484 1.00 95.25 107 THR A O 1
ATOM 844 N N . ILE A 1 108 ? -1.234 -2.552 -6.391 1.00 95.19 108 ILE A N 1
ATOM 845 C CA . ILE A 1 108 ? -0.624 -1.563 -7.280 1.00 95.19 108 ILE A CA 1
ATOM 846 C C . ILE A 1 108 ? -1.782 -0.864 -7.987 1.00 95.19 108 ILE A C 1
ATOM 848 O O . ILE A 1 108 ? -2.436 -1.452 -8.845 1.00 95.19 108 ILE A O 1
ATOM 852 N N . LEU A 1 109 ? -2.080 0.359 -7.561 1.00 95.06 109 LEU A N 1
ATOM 853 C CA . LEU A 1 109 ? -3.146 1.179 -8.121 1.00 95.06 109 LEU A CA 1
ATOM 854 C C . LEU A 1 109 ? -2.589 2.010 -9.279 1.00 95.06 109 LEU A C 1
ATOM 856 O O . LEU A 1 109 ? -1.725 2.852 -9.054 1.00 95.06 109 LEU A O 1
ATOM 860 N N . ASP A 1 110 ? -3.122 1.792 -10.477 1.00 94.19 110 ASP A N 1
ATOM 861 C CA . ASP A 1 110 ? -2.941 2.670 -11.635 1.00 94.19 110 ASP A CA 1
ATO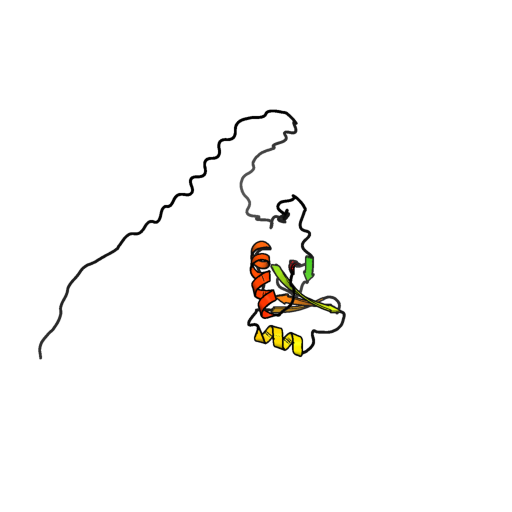M 862 C C . ASP A 1 110 ? -3.949 3.824 -11.562 1.00 94.19 110 ASP A C 1
ATOM 864 O O . ASP A 1 110 ? -5.158 3.603 -11.414 1.00 94.19 110 ASP A O 1
ATOM 868 N N . LYS A 1 111 ? -3.451 5.057 -11.610 1.00 88.69 111 LYS A N 1
ATOM 869 C CA . LYS A 1 111 ? -4.260 6.269 -11.638 1.00 88.69 111 LYS A CA 1
ATOM 870 C C . LYS A 1 111 ? -3.600 7.289 -12.555 1.00 88.69 111 LYS A C 1
ATOM 872 O O . LYS A 1 111 ? -2.613 7.906 -12.167 1.00 88.69 111 LYS A O 1
ATOM 877 N N . ASN A 1 112 ? -4.235 7.557 -13.694 1.00 88.56 112 ASN A N 1
ATOM 878 C CA . ASN A 1 112 ? -3.757 8.526 -14.684 1.00 88.56 112 ASN A CA 1
ATOM 879 C C . ASN A 1 112 ? -2.306 8.241 -15.107 1.00 88.56 112 ASN A C 1
ATOM 881 O O . ASN A 1 112 ? -1.491 9.156 -15.110 1.00 88.56 112 ASN A O 1
ATOM 885 N N . GLU A 1 113 ? -1.991 6.976 -15.404 1.00 89.06 113 GLU A N 1
ATOM 886 C CA . GLU A 1 113 ? -0.648 6.496 -15.779 1.00 89.06 113 GLU A CA 1
ATOM 887 C C . GLU A 1 113 ? 0.368 6.456 -14.624 1.00 89.06 113 GLU A C 1
ATOM 889 O O . GLU A 1 113 ? 1.459 5.912 -14.786 1.00 89.06 113 GLU A O 1
ATOM 894 N N . ASP A 1 114 ? 0.020 6.953 -13.436 1.00 89.25 114 ASP A N 1
ATOM 895 C CA . ASP A 1 114 ? 0.853 6.826 -12.245 1.00 89.25 114 ASP A CA 1
ATOM 896 C C . ASP A 1 114 ? 0.498 5.585 -11.427 1.00 89.25 114 ASP A C 1
ATOM 898 O O . ASP A 1 114 ? -0.670 5.285 -11.165 1.00 89.25 114 ASP A O 1
ATOM 902 N N . PHE A 1 115 ? 1.523 4.913 -10.907 1.00 92.19 115 PHE A N 1
ATOM 903 C CA . PHE A 1 115 ? 1.372 3.706 -10.106 1.00 92.19 115 PHE A CA 1
ATOM 904 C C . PHE A 1 115 ? 1.660 3.972 -8.629 1.00 92.19 115 PHE A C 1
ATOM 906 O O . PHE A 1 115 ? 2.772 4.319 -8.218 1.00 92.19 115 PHE A O 1
ATOM 913 N N . TYR A 1 116 ? 0.649 3.738 -7.797 1.00 95.06 116 TYR A N 1
ATOM 914 C CA . TYR A 1 116 ? 0.717 3.831 -6.344 1.00 95.06 116 TYR A CA 1
ATOM 915 C C . TYR A 1 116 ? 0.809 2.430 -5.758 1.00 95.06 116 TYR A C 1
ATOM 917 O O . TYR A 1 116 ? -0.073 1.600 -5.974 1.00 95.06 116 TYR A O 1
ATOM 925 N N . VAL A 1 117 ? 1.848 2.167 -4.969 1.00 96.31 117 VAL A N 1
ATOM 926 C CA . VAL A 1 117 ? 1.984 0.877 -4.287 1.00 96.31 117 VAL A CA 1
ATOM 927 C C . VAL A 1 117 ? 1.470 1.017 -2.869 1.00 96.31 117 VAL A C 1
ATOM 929 O O . VAL A 1 117 ? 2.068 1.710 -2.041 1.00 96.31 117 VAL A O 1
ATOM 932 N N . LEU A 1 118 ? 0.346 0.358 -2.614 1.00 97.00 118 LEU A N 1
ATOM 933 C CA . LEU A 1 118 ? -0.437 0.460 -1.395 1.00 97.00 118 LEU A CA 1
ATOM 934 C C . LEU A 1 118 ? -0.406 -0.871 -0.648 1.00 97.00 118 LEU A C 1
ATOM 936 O O . LEU A 1 118 ? -0.584 -1.929 -1.244 1.00 97.00 118 LEU A O 1
ATOM 940 N N . VAL A 1 119 ? -0.188 -0.826 0.662 1.00 97.56 119 VAL A N 1
ATOM 941 C CA . VAL A 1 119 ? -0.164 -2.006 1.533 1.00 97.56 119 VAL A CA 1
ATOM 942 C C . VAL A 1 119 ? -1.342 -1.976 2.497 1.00 97.56 119 VAL A C 1
ATOM 944 O O . VAL A 1 119 ?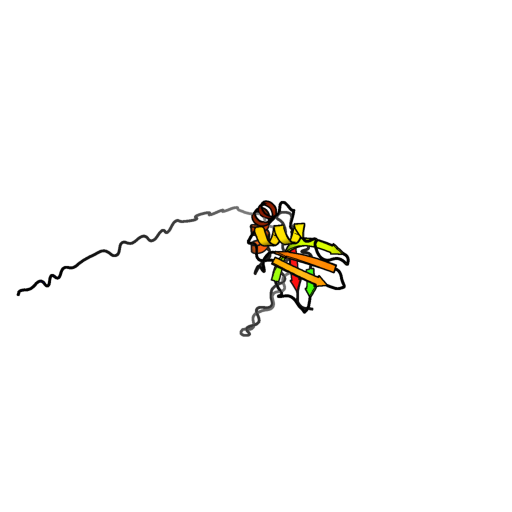 -1.608 -0.955 3.138 1.00 97.56 119 VAL A O 1
ATOM 947 N N . GLY A 1 120 ? -1.982 -3.135 2.648 1.00 95.38 120 GLY A N 1
ATOM 948 C CA . GLY A 1 120 ? -3.148 -3.352 3.496 1.00 95.38 120 GLY A CA 1
ATOM 949 C C . GLY A 1 120 ? -4.434 -2.815 2.878 1.00 95.38 120 GLY A C 1
ATOM 950 O O . GLY A 1 120 ? -4.467 -2.495 1.702 1.00 95.38 120 GLY A O 1
ATOM 951 N N . ALA A 1 121 ? -5.480 -2.766 3.692 1.00 93.94 121 ALA A N 1
ATOM 952 C CA . ALA A 1 121 ? -6.729 -2.039 3.480 1.00 93.94 121 ALA A CA 1
ATOM 953 C C . ALA A 1 121 ? -7.337 -1.889 4.881 1.00 93.94 121 ALA A C 1
ATOM 955 O O . ALA A 1 121 ? -8.062 -2.757 5.364 1.00 93.94 121 ALA A O 1
ATOM 956 N N . TYR A 1 122 ? -6.888 -0.867 5.601 1.00 95.62 122 TYR A N 1
ATOM 957 C CA . TYR A 1 122 ? -7.169 -0.674 7.019 1.00 95.62 122 TYR A CA 1
ATOM 958 C C . TYR A 1 122 ? -8.442 0.148 7.215 1.00 95.62 122 TYR A C 1
ATOM 960 O O . TYR A 1 122 ? -8.773 1.023 6.408 1.00 95.62 122 TYR A O 1
ATOM 968 N N . LYS A 1 123 ? -9.145 -0.109 8.320 1.00 90.44 123 LYS A N 1
ATOM 969 C CA . LYS A 1 123 ? -10.431 0.529 8.631 1.00 90.44 123 LYS A CA 1
ATOM 970 C C . LYS A 1 123 ? -10.263 1.960 9.133 1.00 90.44 123 LYS A C 1
ATOM 972 O O . LYS A 1 123 ? -11.178 2.765 9.003 1.00 90.44 123 LYS A O 1
ATOM 977 N N . SER A 1 124 ? -9.106 2.283 9.711 1.00 92.25 124 SER A N 1
ATOM 978 C CA . SER A 1 124 ? -8.818 3.606 10.270 1.00 92.25 124 SER A CA 1
ATOM 979 C C . SER A 1 124 ? -7.375 4.039 10.029 1.00 92.25 124 SER A C 1
ATOM 981 O O . SER A 1 124 ? -6.483 3.214 9.812 1.00 92.25 124 SER A O 1
ATOM 983 N N . TYR A 1 125 ? -7.131 5.347 10.137 1.00 90.81 125 TYR A N 1
ATOM 984 C CA . TYR A 1 125 ? -5.778 5.898 10.125 1.00 90.81 125 TYR A CA 1
ATOM 985 C C . TYR A 1 125 ? -4.913 5.303 11.238 1.00 90.81 125 TYR A C 1
ATOM 987 O O . TYR A 1 125 ? -3.786 4.910 10.967 1.00 90.81 125 TYR A O 1
ATOM 995 N N . ASN A 1 126 ? -5.433 5.201 12.467 1.00 91.69 126 ASN A N 1
ATOM 996 C CA . ASN A 1 126 ? -4.675 4.688 13.613 1.00 91.69 126 ASN A CA 1
ATOM 997 C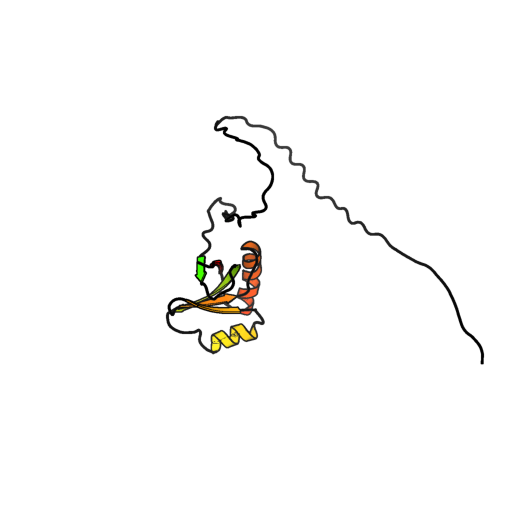 C . ASN A 1 126 ? -4.247 3.235 13.396 1.00 91.69 126 ASN A C 1
ATOM 999 O O . ASN A 1 126 ? -3.108 2.871 13.688 1.00 91.69 126 ASN A O 1
ATOM 1003 N N . GLU A 1 127 ? -5.134 2.418 12.822 1.00 93.50 127 GLU A N 1
ATOM 1004 C CA . GLU A 1 127 ? -4.806 1.048 12.444 1.00 93.50 127 GLU A CA 1
ATOM 1005 C C . GLU A 1 127 ? -3.677 1.025 11.406 1.00 93.50 127 GLU A C 1
ATOM 1007 O O . GLU A 1 127 ? -2.662 0.372 11.643 1.00 93.50 127 GLU A O 1
ATOM 1012 N N . ALA A 1 128 ? -3.791 1.791 10.316 1.00 95.62 128 ALA A N 1
ATOM 1013 C CA . ALA A 1 128 ? -2.737 1.889 9.304 1.00 95.62 128 ALA A CA 1
ATOM 1014 C C . ALA A 1 128 ? -1.409 2.390 9.900 1.00 95.62 128 ALA A C 1
ATOM 1016 O O . ALA A 1 128 ? -0.352 1.804 9.668 1.00 95.62 128 ALA A O 1
ATOM 1017 N N . HIS A 1 129 ? -1.468 3.438 10.722 1.00 94.44 129 HIS A N 1
ATOM 1018 C CA . HIS A 1 129 ? -0.318 4.060 11.366 1.00 94.44 129 HIS A CA 1
ATOM 1019 C C . HIS A 1 129 ? 0.416 3.076 12.287 1.00 94.44 129 HIS A C 1
ATOM 1021 O O . HIS A 1 129 ? 1.641 2.976 12.235 1.00 94.44 129 HIS A O 1
ATOM 1027 N N . SER A 1 130 ? -0.322 2.267 13.057 1.00 95.31 130 SER A N 1
ATOM 1028 C CA . SER A 1 130 ? 0.254 1.222 13.920 1.00 95.31 130 SER A CA 1
ATOM 1029 C C . SER A 1 130 ? 1.064 0.170 13.146 1.00 95.31 130 SER A C 1
ATOM 1031 O O . SER A 1 130 ? 1.936 -0.488 13.715 1.00 95.31 130 SER A O 1
ATOM 1033 N N . LYS A 1 131 ? 0.813 0.010 11.838 1.00 97.94 131 LYS A N 1
ATOM 1034 C CA . LYS A 1 131 ? 1.501 -0.964 10.977 1.00 97.94 131 LYS A CA 1
ATOM 1035 C C . LYS A 1 131 ? 2.734 -0.405 10.268 1.00 97.94 131 LYS A C 1
ATOM 1037 O O . LYS A 1 131 ? 3.475 -1.201 9.691 1.00 97.94 131 LYS A O 1
ATOM 1042 N N . ILE A 1 132 ? 3.005 0.904 10.343 1.00 94.56 132 ILE A N 1
ATOM 1043 C CA . ILE A 1 132 ? 4.128 1.555 9.639 1.00 94.56 132 ILE A CA 1
ATOM 1044 C C . ILE A 1 132 ? 5.455 0.859 9.941 1.00 94.56 132 ILE A C 1
ATOM 1046 O O . ILE A 1 132 ? 6.166 0.475 9.016 1.00 94.56 132 ILE A O 1
ATOM 1050 N N . HIS A 1 133 ? 5.789 0.652 11.218 1.00 95.75 133 HIS A N 1
ATOM 1051 C CA . HIS A 1 133 ? 7.074 0.053 11.597 1.00 95.75 133 HIS A CA 1
ATOM 1052 C C . HIS A 1 133 ? 7.247 -1.364 11.042 1.00 95.75 133 HIS A C 1
ATOM 1054 O O . HIS A 1 133 ? 8.292 -1.681 10.473 1.00 95.75 133 HIS A O 1
ATOM 1060 N N . MET A 1 134 ? 6.204 -2.193 11.146 1.00 97.62 134 MET A N 1
ATOM 1061 C CA . MET A 1 134 ? 6.209 -3.557 10.614 1.00 97.62 134 MET A CA 1
ATOM 1062 C C . MET A 1 134 ? 6.395 -3.560 9.090 1.00 97.62 134 MET A C 1
ATOM 1064 O O . MET A 1 134 ? 7.230 -4.301 8.574 1.00 97.62 134 MET A O 1
ATOM 1068 N N . VAL A 1 135 ? 5.634 -2.734 8.365 1.00 96.75 135 VAL A N 1
ATOM 1069 C CA . VAL A 1 135 ? 5.727 -2.651 6.899 1.00 96.75 135 VAL A CA 1
ATOM 1070 C C . VAL A 1 135 ? 7.098 -2.135 6.469 1.00 96.75 135 VAL A C 1
ATOM 1072 O O . VAL A 1 135 ? 7.721 -2.721 5.583 1.00 96.75 135 VAL A O 1
ATOM 1075 N N . ASN A 1 136 ? 7.610 -1.103 7.142 1.00 94.69 136 ASN A N 1
ATOM 1076 C CA . ASN A 1 136 ? 8.908 -0.523 6.819 1.00 94.69 136 ASN A CA 1
ATOM 1077 C C . ASN A 1 136 ? 10.053 -1.510 7.042 1.00 94.69 136 ASN A C 1
ATOM 1079 O O . ASN A 1 136 ? 10.965 -1.579 6.221 1.00 94.69 136 ASN A O 1
ATOM 1083 N N . SER A 1 137 ? 9.990 -2.285 8.128 1.00 95.19 137 SER A N 1
ATOM 1084 C CA . SER A 1 137 ? 10.974 -3.321 8.437 1.00 95.19 137 SER A CA 1
ATOM 1085 C C . SER A 1 137 ? 10.990 -4.418 7.370 1.00 95.19 137 SER A C 1
ATOM 1087 O O . SER A 1 137 ? 12.060 -4.767 6.886 1.00 95.19 137 SER A O 1
ATOM 1089 N N . ARG A 1 138 ? 9.820 -4.904 6.932 1.00 94.44 138 ARG A N 1
ATOM 1090 C CA . ARG A 1 138 ? 9.733 -5.985 5.933 1.00 94.44 138 ARG A CA 1
ATOM 1091 C C . ARG A 1 138 ? 10.146 -5.566 4.525 1.00 94.44 138 ARG A C 1
ATOM 1093 O O . ARG A 1 138 ? 10.686 -6.376 3.781 1.00 94.44 138 ARG A O 1
ATOM 1100 N N . LEU A 1 139 ? 9.852 -4.327 4.134 1.00 91.62 139 LEU A N 1
ATOM 1101 C CA . LEU A 1 139 ? 10.141 -3.832 2.783 1.00 91.62 139 LEU A CA 1
ATOM 1102 C C . LEU A 1 139 ? 11.454 -3.053 2.690 1.00 91.62 139 LEU A C 1
ATOM 1104 O O . LEU A 1 139 ? 11.876 -2.710 1.583 1.00 91.62 139 LEU A O 1
ATOM 1108 N N . HIS A 1 140 ? 12.085 -2.757 3.830 1.00 90.88 140 HIS A N 1
ATOM 1109 C CA . HIS A 1 140 ? 13.232 -1.854 3.938 1.00 90.88 140 HIS A CA 1
ATOM 1110 C C . HIS A 1 140 ? 12.981 -0.514 3.222 1.00 90.88 140 HIS A C 1
ATOM 1112 O O . HIS A 1 140 ? 13.837 0.015 2.511 1.00 90.88 140 HIS A O 1
ATOM 1118 N N . LYS A 1 141 ? 11.765 0.022 3.374 1.00 87.44 141 LYS A N 1
ATOM 1119 C CA . LYS A 1 141 ? 11.321 1.293 2.786 1.00 87.44 141 LYS A CA 1
ATOM 1120 C C . LYS A 1 141 ? 10.454 2.055 3.769 1.00 87.44 141 LYS A C 1
ATOM 1122 O O . LYS A 1 141 ? 9.748 1.451 4.562 1.00 87.44 141 LYS A O 1
ATOM 1127 N N . LYS A 1 142 ? 10.487 3.385 3.703 1.00 91.81 142 LYS A N 1
ATOM 1128 C CA . LYS A 1 142 ? 9.553 4.217 4.467 1.00 91.81 142 LYS A CA 1
ATOM 1129 C C . LYS A 1 142 ? 8.162 4.146 3.840 1.00 91.81 142 LYS A C 1
ATOM 1131 O O . LYS A 1 142 ? 8.032 4.067 2.621 1.00 91.81 142 LYS A O 1
ATOM 1136 N N . SER A 1 143 ? 7.147 4.214 4.687 1.00 92.56 143 SER A N 1
ATOM 1137 C CA . SER A 1 143 ? 5.744 4.289 4.303 1.00 92.56 143 SER A CA 1
ATOM 1138 C C . SER A 1 143 ? 5.031 5.367 5.102 1.00 92.56 143 SER A C 1
ATOM 1140 O O . SER A 1 143 ? 5.493 5.775 6.171 1.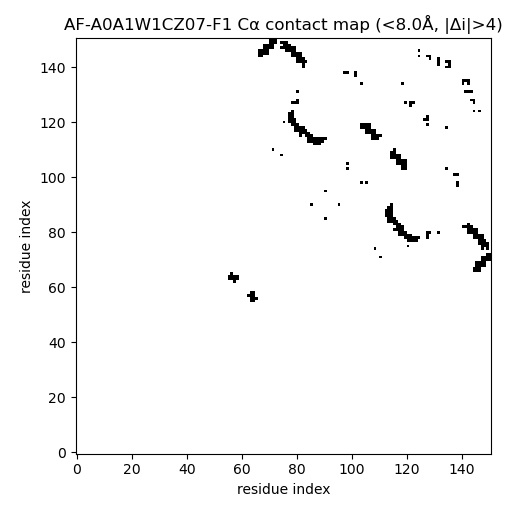00 92.56 143 SER A O 1
ATOM 1142 N N . PHE A 1 144 ? 3.912 5.831 4.564 1.00 93.31 144 PHE A N 1
ATOM 1143 C CA . PHE A 1 144 ? 3.028 6.787 5.215 1.00 93.31 144 PHE A CA 1
ATOM 1144 C C . PHE A 1 144 ? 1.573 6.446 4.901 1.00 93.31 144 PHE A C 1
ATOM 1146 O O . PHE A 1 144 ? 1.278 5.766 3.913 1.00 93.31 144 PHE A O 1
ATOM 1153 N N . VAL A 1 145 ? 0.663 6.901 5.761 1.00 94.75 145 VAL A N 1
ATOM 1154 C CA . VAL A 1 145 ? -0.765 6.622 5.603 1.00 94.75 145 VAL A CA 1
ATOM 1155 C C . VAL A 1 145 ? -1.358 7.507 4.511 1.00 94.75 145 VAL A C 1
ATOM 1157 O O . VAL A 1 145 ? -1.137 8.718 4.484 1.00 94.75 145 VAL A O 1
ATOM 1160 N N . VAL A 1 146 ? -2.162 6.900 3.644 1.00 94.19 146 VAL A N 1
ATOM 1161 C CA . VAL A 1 146 ? -3.008 7.580 2.660 1.00 94.19 146 VAL A CA 1
ATOM 1162 C C . VAL A 1 146 ? -4.454 7.130 2.822 1.00 94.19 146 VAL A C 1
ATOM 1164 O O . VAL A 1 146 ? -4.720 6.014 3.270 1.00 94.19 146 VAL A O 1
ATOM 1167 N N . HIS A 1 147 ? -5.391 8.000 2.458 1.00 95.50 147 HIS A N 1
ATOM 1168 C CA . HIS A 1 147 ? -6.818 7.694 2.455 1.00 95.50 147 HIS A CA 1
ATOM 1169 C C . HIS A 1 147 ? -7.287 7.531 1.010 1.00 95.50 147 HIS A C 1
ATOM 1171 O O . HIS A 1 147 ? -7.319 8.498 0.246 1.00 95.50 147 HIS A O 1
ATOM 1177 N N . LEU A 1 148 ? -7.627 6.302 0.635 1.00 94.81 148 LEU A N 1
ATOM 1178 C CA . LEU A 1 148 ? -8.213 5.996 -0.658 1.00 94.81 148 LEU A CA 1
ATOM 1179 C C . LEU A 1 148 ? -9.728 6.208 -0.586 1.00 94.81 148 LEU A C 1
ATOM 1181 O O . LEU A 1 148 ? -10.406 5.616 0.255 1.00 94.81 148 LEU A O 1
ATOM 1185 N N . LEU A 1 149 ? -10.245 7.055 -1.466 1.00 93.38 149 LEU A N 1
ATOM 1186 C CA . LEU A 1 149 ? -11.645 7.449 -1.542 1.00 93.38 149 LEU A CA 1
ATOM 1187 C C . LEU A 1 149 ? -12.212 7.077 -2.908 1.00 93.38 149 LEU A C 1
ATOM 1189 O O . LEU A 1 149 ? -11.523 7.184 -3.924 1.00 93.38 149 LEU A O 1
ATOM 1193 N N . ARG A 1 150 ? -13.488 6.695 -2.929 1.00 90.88 150 ARG A N 1
ATOM 1194 C CA . ARG A 1 150 ? -14.246 6.641 -4.177 1.00 90.88 150 ARG A CA 1
ATOM 1195 C C . ARG A 1 150 ? -14.680 8.076 -4.525 1.00 90.88 150 ARG A C 1
ATOM 1197 O O . ARG A 1 150 ? -15.136 8.760 -3.605 1.00 90.88 150 ARG A O 1
ATOM 1204 N N . PRO A 1 151 ? -14.441 8.551 -5.762 1.00 85.00 151 PRO A N 1
ATOM 1205 C CA . PRO A 1 151 ? -14.911 9.860 -6.209 1.00 85.00 151 PRO A CA 1
ATOM 1206 C C . PRO A 1 151 ? -16.440 9.950 -6.201 1.00 85.00 151 PRO A C 1
ATOM 1208 O O . PRO A 1 151 ? -17.095 8.884 -6.290 1.00 85.00 151 PRO A O 1
#

Foldseek 3Di:
DDDDDDDDDDDDDDDDPDDDDDDDDDDDDDDDDDDDDDDDDDDDDDDDDPPPPPPQDADPVRDRDDAAEDEDQPDDWAKWKWFDKDALDDDDPVLVVLVVVLVWDWDFDDDPSMTTITTDGDHDQVRNVVCQVVVCVSNVTGIHMHTYHHD

Mean predicted aligned error: 17.43 Å

pLDDT: mean 71.84, std 25.09, range [28.59, 97.94]

Solvent-accessible surface area (backbone atoms only — not comparable to full-atom values): 10130 Å² total; per-residue (Å²): 136,84,87,87,88,79,91,80,82,85,86,78,93,77,86,77,88,83,86,77,84,85,85,76,86,78,90,76,84,85,82,92,80,90,82,89,81,87,80,89,83,82,90,81,86,89,76,97,69,88,65,83,72,80,76,78,46,55,47,102,82,68,48,74,60,81,65,51,71,42,75,37,84,90,55,83,63,34,17,23,32,38,61,47,76,30,78,73,41,74,81,53,69,74,56,51,51,45,48,62,73,54,74,58,59,64,47,78,45,79,54,95,60,26,28,37,32,30,36,64,76,25,96,37,65,68,60,33,56,73,40,39,64,62,53,22,66,62,64,75,40,74,56,47,62,31,39,37,36,63,116

Organism: NCBI:txid652676

Nearest PDB structures (foldseek):
  1x60-assembly1_A  TM=7.029E-01  e=2.749E-04  Bacillus subtilis
  2ivm-assembly1_A  TM=4.962E-01  e=5.414E-02  Mycobacterium tuberculosis H37Rv
  2vc1-assembly1_B  TM=5.063E-01  e=1.100E-01  Mycobacterium tuberculosis H37Rv
  2w29-assembly1_B  TM=4.997E-01  e=1.619E-01  Mycobacterium tuberculosis H37Rv
  4d3g-assembly1_A  TM=3.856E-01  e=2.095E-01  Staphylococcus aureus